Protein AF-X1G4U5-F1 (afdb_monomer_lite)

Foldseek 3Di:
DDDDPDDDDPDPCVQADKDWDDWDDPDDPDIDTDIDGD

Structure (mmCIF, N/CA/C/O backbone):
data_AF-X1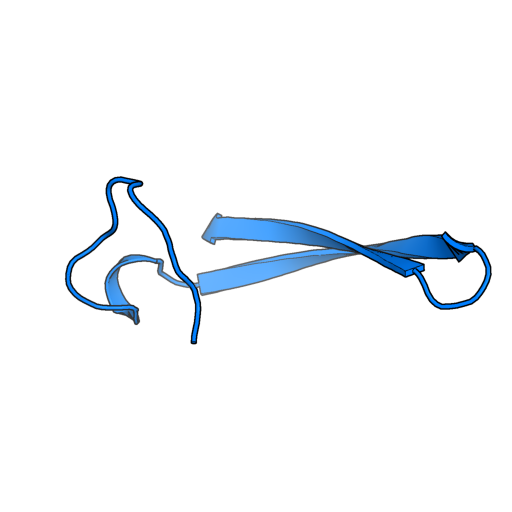G4U5-F1
#
_entry.id   AF-X1G4U5-F1
#
loop_
_atom_site.group_PDB
_atom_site.id
_atom_site.type_symbol
_atom_site.label_atom_id
_atom_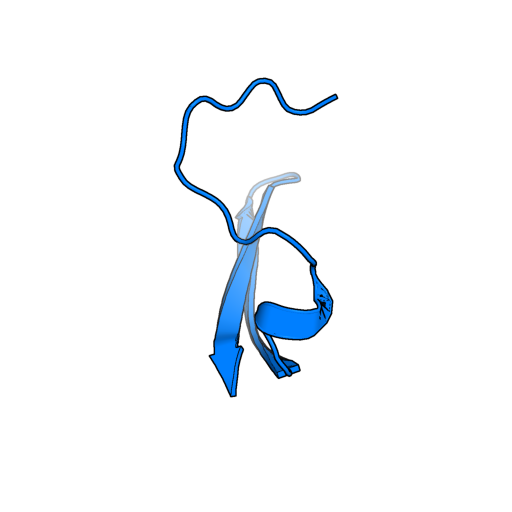site.label_alt_id
_atom_site.label_comp_id
_atom_site.label_asym_id
_atom_site.label_entity_id
_atom_site.label_seq_id
_atom_site.pdbx_PDB_ins_code
_atom_site.Cartn_x
_atom_site.Cartn_y
_atom_site.Cartn_z
_atom_site.occupancy
_atom_site.B_iso_or_equiv
_atom_site.auth_seq_id
_atom_site.auth_comp_id
_atom_site.auth_asym_id
_atom_site.auth_atom_id
_atom_site.pdbx_PDB_model_num
ATOM 1 N N . GLU A 1 1 ? 13.332 -2.004 9.164 1.00 72.31 1 GLU A N 1
ATOM 2 C CA . GLU A 1 1 ? 12.137 -1.252 9.606 1.00 72.31 1 GLU A CA 1
ATOM 3 C C . GLU A 1 1 ? 11.924 -0.056 8.686 1.00 72.31 1 GLU A C 1
ATOM 5 O O . GLU A 1 1 ? 12.860 0.304 7.975 1.00 72.31 1 GLU A O 1
ATOM 10 N N . GLN 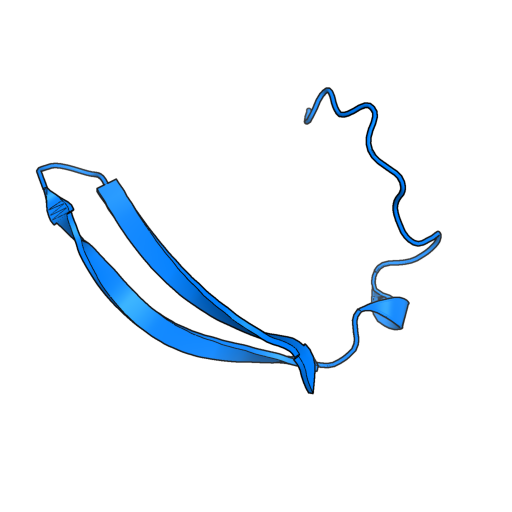A 1 2 ? 10.715 0.509 8.638 1.00 93.00 2 GLN A N 1
ATOM 11 C CA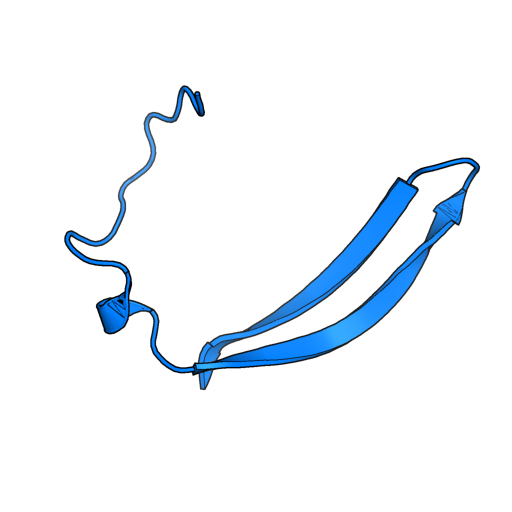 . GLN A 1 2 ? 10.429 1.709 7.845 1.00 93.00 2 GLN A CA 1
ATOM 12 C C . GLN A 1 2 ? 10.746 2.950 8.691 1.00 93.00 2 GLN A C 1
ATOM 14 O O . GLN A 1 2 ? 10.178 3.112 9.765 1.00 93.00 2 GLN A O 1
ATOM 19 N N . VAL A 1 3 ? 11.659 3.807 8.222 1.00 94.69 3 VAL A N 1
ATOM 20 C CA . VAL A 1 3 ? 11.950 5.105 8.852 1.00 94.69 3 VAL A CA 1
ATOM 21 C C . VAL A 1 3 ? 11.097 6.151 8.140 1.00 94.69 3 VAL A C 1
ATOM 23 O O . VAL A 1 3 ? 11.435 6.578 7.038 1.00 94.69 3 VAL A O 1
ATOM 26 N N . ASP A 1 4 ? 9.956 6.487 8.737 1.00 95.75 4 ASP A N 1
ATOM 27 C CA . ASP A 1 4 ? 8.960 7.412 8.190 1.00 95.75 4 ASP A CA 1
ATOM 28 C C . ASP A 1 4 ? 8.638 8.507 9.217 1.00 95.75 4 ASP A C 1
ATOM 30 O O . ASP A 1 4 ? 8.612 8.245 10.419 1.00 95.75 4 ASP A O 1
ATOM 34 N N . ALA A 1 5 ? 8.410 9.729 8.740 1.00 97.06 5 ALA A N 1
ATOM 35 C CA . ALA A 1 5 ? 8.030 10.894 9.543 1.00 97.06 5 ALA A CA 1
ATOM 36 C C . ALA A 1 5 ? 6.625 11.420 9.179 1.00 97.06 5 ALA A C 1
ATOM 38 O O . ALA A 1 5 ? 6.256 12.531 9.560 1.00 97.06 5 ALA A O 1
ATOM 39 N N . GLY A 1 6 ? 5.856 10.651 8.402 1.00 97.00 6 GLY A N 1
ATOM 40 C CA . GLY A 1 6 ? 4.482 10.968 8.031 1.00 97.00 6 GLY A CA 1
ATOM 41 C C . GLY A 1 6 ? 3.478 10.842 9.183 1.00 97.00 6 GLY A C 1
ATOM 42 O O . GLY A 1 6 ? 3.752 10.280 10.243 1.00 97.00 6 GLY A O 1
ATOM 43 N N . THR A 1 7 ? 2.270 11.369 8.969 1.00 97.56 7 THR A N 1
ATOM 44 C CA . THR A 1 7 ? 1.132 11.147 9.872 1.00 97.56 7 THR A CA 1
ATOM 45 C C . THR A 1 7 ? 0.425 9.852 9.493 1.00 97.56 7 THR A C 1
ATOM 47 O O . THR A 1 7 ? -0.020 9.692 8.357 1.00 97.56 7 THR A O 1
ATOM 50 N N . HIS A 1 8 ? 0.287 8.945 10.456 1.00 97.12 8 HIS A N 1
ATOM 51 C CA . HIS A 1 8 ? -0.374 7.658 10.274 1.00 97.12 8 HIS A CA 1
ATOM 52 C C . HIS A 1 8 ? -1.542 7.503 11.249 1.00 97.12 8 HIS A C 1
ATOM 54 O O . HIS A 1 8 ? -1.625 8.177 12.274 1.00 97.12 8 HIS A O 1
ATOM 60 N N . ILE A 1 9 ? -2.440 6.584 10.911 1.00 97.06 9 ILE A N 1
ATOM 61 C CA . ILE A 1 9 ? -3.458 6.054 11.824 1.00 97.06 9 ILE A CA 1
ATOM 62 C C . ILE A 1 9 ? -2.812 5.322 13.008 1.00 97.06 9 ILE A C 1
ATOM 64 O O . ILE A 1 9 ? -1.673 4.861 12.921 1.00 97.06 9 ILE A O 1
ATOM 68 N N . ASN A 1 10 ? -3.574 5.140 14.084 1.00 97.56 10 ASN A N 1
ATOM 69 C CA . ASN A 1 10 ? -3.091 4.483 15.297 1.00 97.56 10 ASN A CA 1
ATOM 70 C C . ASN A 1 10 ? -3.126 2.942 15.191 1.00 97.56 10 ASN A C 1
ATOM 72 O O . ASN A 1 10 ? -2.285 2.244 15.756 1.00 97.56 10 ASN A O 1
ATOM 76 N N . HIS A 1 11 ? -4.086 2.388 14.442 1.00 98.06 11 HIS A N 1
ATOM 77 C CA . HIS A 1 11 ? -4.271 0.952 14.242 1.00 98.06 11 HIS A CA 1
ATOM 78 C C . HIS A 1 11 ? -4.630 0.603 12.791 1.00 98.06 11 HIS A C 1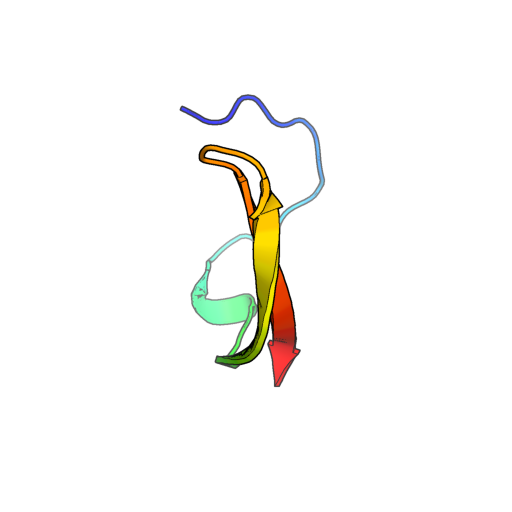
ATOM 80 O O . HIS A 1 11 ? -5.535 1.187 12.206 1.00 98.06 11 HIS A O 1
ATOM 86 N N . LEU A 1 12 ? -4.026 -0.456 12.234 1.00 96.81 12 LEU A N 1
ATOM 87 C CA . LEU A 1 12 ? -4.225 -0.877 10.831 1.00 96.81 12 LEU A CA 1
ATOM 88 C C . LEU A 1 12 ? -5.687 -1.138 10.432 1.00 96.81 12 LEU A C 1
ATOM 90 O O . LEU A 1 12 ? -6.045 -0.969 9.270 1.00 96.81 12 LEU A O 1
ATOM 94 N N . LYS A 1 13 ? -6.547 -1.527 11.380 1.00 97.19 13 LYS A N 1
ATOM 95 C CA . LYS A 1 13 ? -7.982 -1.739 11.127 1.00 97.19 13 LYS A CA 1
ATOM 96 C C . LYS A 1 13 ? -8.714 -0.469 10.675 1.00 97.19 13 LYS A C 1
ATOM 98 O O . LYS A 1 13 ? -9.759 -0.581 10.046 1.00 97.19 13 LYS A O 1
ATOM 103 N N . GLU A 1 14 ? -8.169 0.713 10.968 1.00 98.06 14 GLU A N 1
ATOM 104 C CA . GLU A 1 14 ? -8.730 2.002 10.546 1.00 98.06 14 GLU A CA 1
ATOM 105 C C . GLU A 1 14 ? -8.557 2.251 9.037 1.00 98.06 14 GLU A C 1
ATOM 107 O O . GLU A 1 14 ? -9.284 3.064 8.479 1.00 98.06 14 GLU A O 1
ATOM 112 N N . ILE A 1 15 ? -7.656 1.524 8.352 1.00 97.69 15 ILE A N 1
ATOM 113 C CA . ILE A 1 15 ? -7.504 1.592 6.882 1.00 97.69 15 ILE A CA 1
ATOM 114 C C . ILE A 1 15 ? -8.757 1.068 6.166 1.00 97.69 15 ILE A C 1
ATOM 116 O O . ILE A 1 15 ? -9.058 1.498 5.055 1.00 97.69 15 ILE A O 1
ATOM 120 N N . GLY A 1 16 ? -9.475 0.121 6.777 1.00 96.94 16 GLY A N 1
ATOM 121 C CA . GLY A 1 16 ? -10.591 -0.567 6.135 1.00 96.94 16 GLY A CA 1
ATOM 122 C C . GLY A 1 16 ? -10.139 -1.605 5.103 1.00 96.94 16 GLY A C 1
ATOM 123 O O . GLY A 1 16 ? -9.073 -2.219 5.222 1.00 96.94 16 GLY A O 1
ATOM 124 N N . LYS A 1 17 ? -10.984 -1.862 4.098 1.00 97.94 17 LYS A N 1
ATOM 125 C CA . LYS A 1 17 ? -10.738 -2.918 3.108 1.00 97.94 17 LYS A CA 1
ATOM 126 C C . LYS A 1 17 ? -9.931 -2.366 1.936 1.00 97.94 17 LYS A C 1
ATOM 128 O O . LYS A 1 17 ? -10.362 -1.446 1.256 1.00 97.94 17 LYS A O 1
ATOM 133 N N . ILE A 1 18 ? -8.797 -2.994 1.642 1.00 98.00 18 ILE A N 1
ATOM 134 C CA . ILE A 1 18 ? -7.983 -2.666 0.467 1.00 98.00 18 ILE A CA 1
ATOM 135 C C . ILE A 1 18 ? -8.441 -3.520 -0.720 1.00 98.00 18 ILE A C 1
ATOM 137 O O . ILE A 1 18 ? -8.559 -4.741 -0.605 1.00 98.00 18 ILE A O 1
ATOM 141 N N . GLU A 1 19 ? -8.668 -2.897 -1.876 1.00 98.19 19 GLU A N 1
ATOM 142 C CA . GLU A 1 19 ? -8.900 -3.592 -3.145 1.00 98.19 19 GLU A CA 1
ATOM 143 C C . GLU A 1 19 ? -7.786 -3.286 -4.145 1.00 98.19 19 GLU A C 1
ATOM 145 O O . GLU A 1 19 ? -7.494 -2.130 -4.447 1.00 98.19 19 GLU A O 1
ATOM 150 N N . VAL A 1 20 ? -7.185 -4.340 -4.696 1.00 98.06 20 VAL A N 1
ATOM 151 C CA . VAL A 1 20 ? -6.177 -4.237 -5.753 1.00 98.06 20 VAL A CA 1
ATOM 152 C C . VAL A 1 20 ? -6.878 -4.038 -7.087 1.00 98.06 20 VAL A C 1
ATOM 154 O O . VAL A 1 20 ? -7.636 -4.899 -7.520 1.00 98.06 20 VAL A O 1
ATOM 157 N N . THR A 1 21 ? -6.601 -2.928 -7.763 1.00 98.38 21 THR A N 1
ATOM 158 C CA . THR A 1 21 ? -7.279 -2.577 -9.020 1.00 98.38 21 THR A CA 1
ATOM 159 C C . THR A 1 21 ? -6.437 -2.880 -10.252 1.00 98.38 21 THR A C 1
ATOM 161 O O . THR A 1 21 ? -6.977 -3.129 -11.327 1.00 98.38 21 THR A O 1
ATOM 164 N N . LYS A 1 22 ? -5.103 -2.866 -10.131 1.00 98.38 22 LYS A N 1
ATOM 165 C CA . LYS A 1 22 ? -4.201 -3.145 -11.255 1.00 98.38 22 LYS A CA 1
ATOM 166 C C . LYS A 1 22 ? -2.815 -3.552 -10.777 1.00 98.38 22 LYS A C 1
ATOM 168 O O . LYS A 1 22 ? -2.309 -3.053 -9.773 1.00 98.38 22 LYS A O 1
ATOM 173 N N . THR A 1 23 ? -2.136 -4.381 -11.560 1.00 98.12 23 THR A N 1
ATOM 174 C CA . THR A 1 23 ? -0.696 -4.619 -11.420 1.00 98.12 23 THR A CA 1
ATOM 175 C C . THR A 1 23 ? -0.021 -4.463 -12.776 1.00 98.12 23 THR A C 1
ATOM 177 O O . THR A 1 23 ? -0.532 -4.930 -13.790 1.00 98.12 23 THR A O 1
ATOM 180 N N . VAL A 1 24 ? 1.109 -3.759 -12.812 1.00 98.38 24 VAL A N 1
ATOM 181 C CA . VAL A 1 24 ? 1.845 -3.438 -14.041 1.00 98.38 24 VAL A CA 1
ATOM 182 C C . VAL A 1 24 ? 3.314 -3.796 -13.865 1.00 98.38 24 VAL A C 1
ATOM 184 O O . VAL A 1 24 ? 3.930 -3.415 -12.870 1.00 98.38 24 VAL A O 1
ATOM 187 N N . ASN A 1 25 ? 3.901 -4.487 -14.841 1.00 97.62 25 ASN A N 1
ATOM 188 C CA . ASN A 1 25 ? 5.347 -4.684 -14.903 1.00 97.62 25 ASN A CA 1
ATOM 189 C C . ASN A 1 25 ? 6.024 -3.374 -15.354 1.00 97.62 25 ASN A C 1
ATOM 191 O O . ASN A 1 25 ? 5.659 -2.801 -16.378 1.00 97.62 25 ASN A O 1
ATOM 195 N N . LYS A 1 26 ? 6.993 -2.883 -14.577 1.00 97.50 26 LYS A N 1
ATOM 196 C CA . LYS A 1 26 ? 7.757 -1.651 -14.835 1.00 97.50 26 LYS A CA 1
ATOM 197 C C . LYS A 1 26 ? 9.219 -1.935 -15.219 1.00 97.50 26 LYS A C 1
ATOM 199 O O . LYS A 1 26 ? 10.058 -1.046 -15.101 1.00 97.50 26 LYS A O 1
ATOM 204 N N . GLY A 1 27 ? 9.501 -3.138 -15.719 1.00 96.06 27 GLY A N 1
ATOM 205 C CA . GLY A 1 27 ? 10.815 -3.603 -16.169 1.00 96.06 27 GLY A CA 1
ATOM 206 C C . GLY A 1 27 ? 11.520 -4.476 -15.130 1.00 96.06 27 GLY A C 1
ATOM 207 O O . GLY A 1 27 ? 11.154 -4.450 -13.961 1.00 96.06 27 GLY A O 1
ATOM 208 N N . LYS A 1 28 ? 12.540 -5.235 -15.565 1.00 94.44 28 LYS A N 1
ATOM 209 C CA . LYS A 1 28 ? 13.356 -6.202 -14.794 1.00 94.44 28 LYS A CA 1
ATOM 210 C C . LYS A 1 28 ? 12.617 -6.828 -13.599 1.00 94.44 28 LYS A C 1
ATOM 212 O O . LYS A 1 28 ? 11.921 -7.821 -13.777 1.00 94.44 28 LYS A O 1
ATOM 217 N N . ASN A 1 29 ? 12.734 -6.214 -12.419 1.00 96.38 29 ASN A N 1
ATOM 218 C CA . ASN A 1 29 ? 12.154 -6.701 -11.163 1.00 96.38 29 ASN A CA 1
ATOM 219 C C . ASN A 1 29 ? 11.114 -5.747 -10.546 1.00 96.38 29 ASN A C 1
ATOM 221 O O . ASN A 1 29 ? 10.567 -6.036 -9.485 1.00 96.38 29 ASN A O 1
ATOM 225 N N . ASN A 1 30 ? 10.826 -4.615 -11.189 1.00 97.44 30 ASN A N 1
ATOM 226 C CA . ASN A 1 30 ? 9.920 -3.600 -10.669 1.00 97.44 30 ASN A CA 1
ATOM 227 C C . ASN A 1 30 ? 8.486 -3.882 -11.114 1.00 97.44 30 ASN A C 1
ATOM 229 O O . ASN A 1 30 ? 8.190 -4.016 -12.302 1.00 97.44 30 ASN A O 1
ATOM 233 N N . ARG A 1 31 ? 7.564 -3.904 -10.154 1.00 97.38 31 ARG A N 1
ATOM 234 C CA . ARG A 1 31 ? 6.122 -4.004 -10.396 1.00 97.38 31 ARG A CA 1
ATOM 235 C C . ARG A 1 31 ? 5.439 -2.835 -9.707 1.00 97.38 31 ARG A C 1
ATOM 237 O O . ARG A 1 31 ? 5.801 -2.476 -8.593 1.00 97.38 31 ARG A O 1
ATOM 244 N N . ARG A 1 32 ? 4.459 -2.232 -10.374 1.00 97.94 32 ARG A N 1
ATOM 245 C CA . ARG A 1 32 ? 3.599 -1.206 -9.785 1.00 97.94 32 ARG A CA 1
ATOM 246 C C . ARG A 1 32 ? 2.234 -1.803 -9.506 1.00 97.94 32 ARG A C 1
ATOM 248 O O . ARG A 1 32 ? 1.598 -2.341 -10.410 1.00 97.94 32 ARG A O 1
ATOM 255 N N . MET A 1 33 ? 1.795 -1.666 -8.268 1.00 98.19 33 MET A N 1
ATOM 256 C CA . MET A 1 33 ? 0.480 -2.072 -7.805 1.00 98.19 33 MET A CA 1
ATOM 257 C C . MET A 1 33 ? -0.364 -0.823 -7.584 1.00 98.19 33 MET A C 1
ATOM 259 O O . MET A 1 33 ? 0.113 0.153 -7.010 1.00 98.19 33 MET A O 1
ATOM 263 N N . TYR A 1 34 ? -1.593 -0.854 -8.075 1.00 98.44 34 TYR A N 1
ATOM 264 C CA . TYR A 1 34 ? -2.600 0.162 -7.813 1.00 98.44 34 TYR A CA 1
ATOM 265 C C . TYR A 1 34 ? -3.665 -0.463 -6.919 1.00 98.44 34 TYR A C 1
ATOM 267 O O . TYR A 1 34 ? -4.064 -1.610 -7.141 1.00 98.44 34 TYR A O 1
ATOM 275 N N . PHE A 1 35 ? -4.105 0.282 -5.913 1.00 98.44 35 PHE A N 1
ATOM 276 C CA . PHE A 1 35 ? -5.139 -0.150 -4.985 1.00 98.44 35 PHE A CA 1
ATOM 277 C C . PHE A 1 35 ? -6.014 1.032 -4.575 1.00 98.44 35 PHE A C 1
ATOM 279 O O . PHE A 1 35 ? -5.615 2.188 -4.720 1.00 98.44 35 PHE A O 1
ATOM 286 N N . ILE A 1 36 ? -7.203 0.720 -4.074 1.00 98.31 36 ILE A N 1
ATOM 287 C CA . ILE A 1 36 ? -8.131 1.672 -3.463 1.00 98.31 36 ILE A CA 1
ATOM 288 C C . ILE A 1 36 ? -8.504 1.195 -2.058 1.00 98.31 36 ILE A C 1
ATOM 290 O O . ILE A 1 36 ? -8.392 0.004 -1.754 1.00 98.31 36 ILE A O 1
ATOM 294 N N . LEU A 1 37 ? -8.953 2.126 -1.218 1.00 97.75 37 LEU A N 1
ATOM 295 C CA . LEU A 1 37 ? -9.608 1.826 0.055 1.00 97.75 37 LEU A CA 1
ATOM 296 C C . 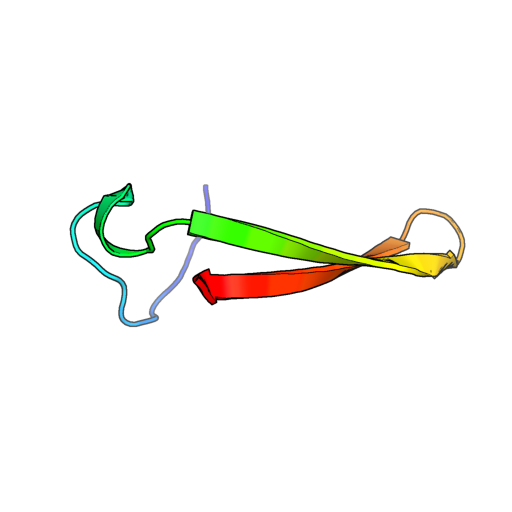LEU A 1 37 ? -11.125 1.812 -0.178 1.00 97.75 37 LEU A C 1
ATOM 298 O O . LEU A 1 37 ? -11.632 2.695 -0.871 1.00 97.75 37 LEU A O 1
ATOM 302 N N . LYS A 1 38 ? -11.820 0.803 0.350 1.00 89.19 38 LYS A N 1
ATOM 303 C CA . LYS A 1 38 ? -13.286 0.697 0.353 1.00 89.19 38 LYS A CA 1
ATOM 304 C C . LYS A 1 38 ? -13.866 1.034 1.712 1.00 89.19 38 LYS A C 1
ATOM 306 O O . LYS A 1 38 ? -13.271 0.575 2.715 1.00 89.19 38 LYS A O 1
#

InterPro domains:
  IPR012947 Threonyl/alanyl tRNA synthetase, SAD [PF07973] (4-34)
  IPR018163 Threonyl/alanyl tRNA synthetase, class II-like, putative editing domain superfamily [SSF55186] (4-36)

Organism: NCBI:txid412755

pLDDT: mean 96.43, std 4.33, range [72.31, 98.44]

Sequence (38 aa):
EQVDAGTHINHLKEIGKIEVTKTVNKGKNNRRMYFILK

Secondary structure (DSSP, 8-state):
-----S---SSGGGG--EEEEEEEE-STT-EEEEEEE-

Radius of gyration: 13.53 Å; chains: 1; bounding box: 27×18×32 Å